Protein AF-A0A6L9SI20-F1 (afdb_monomer)

Organism: NCBI:txid1981512

Structure (mmCIF, N/CA/C/O backbone):
data_AF-A0A6L9SI20-F1
#
_entry.id   AF-A0A6L9SI20-F1
#
loop_
_atom_site.group_PDB
_a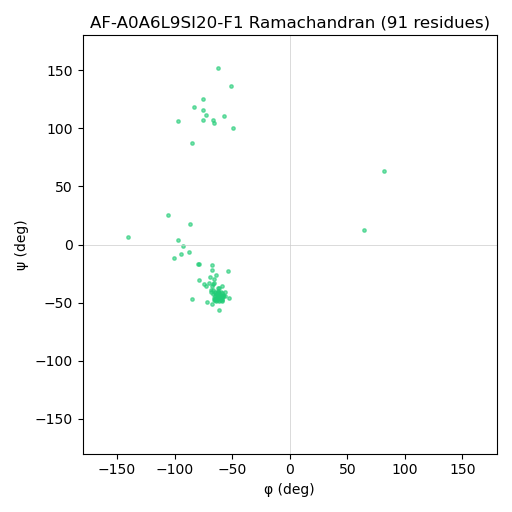tom_site.id
_atom_site.type_symbol
_atom_site.label_atom_id
_atom_site.label_alt_id
_atom_site.label_comp_id
_atom_site.label_asym_id
_atom_site.label_entity_id
_atom_site.label_seq_id
_atom_site.pdbx_PDB_ins_code
_atom_site.Cartn_x
_atom_site.Cartn_y
_atom_site.Cartn_z
_atom_site.occupancy
_atom_site.B_iso_or_equiv
_atom_site.auth_seq_id
_atom_site.auth_comp_id
_atom_site.auth_asym_id
_atom_site.auth_atom_id
_atom_site.pdbx_PDB_model_num
ATOM 1 N N . MET A 1 1 ? -53.012 18.820 7.495 1.00 45.19 1 MET A N 1
ATOM 2 C CA . MET A 1 1 ? -52.002 18.380 6.504 1.00 45.19 1 MET A CA 1
ATOM 3 C C . MET A 1 1 ? -50.659 18.176 7.208 1.00 45.19 1 MET A C 1
ATOM 5 O O . MET A 1 1 ? -49.960 19.146 7.467 1.00 45.19 1 MET A O 1
ATOM 9 N N . GLN A 1 2 ? -50.331 16.940 7.600 1.00 45.88 2 GLN A N 1
ATOM 10 C CA . GLN A 1 2 ? -49.046 16.598 8.230 1.00 45.88 2 GLN A CA 1
ATOM 11 C C . GLN A 1 2 ? -47.982 16.377 7.147 1.00 45.88 2 GLN A C 1
ATOM 13 O O . GLN A 1 2 ? -48.120 15.483 6.317 1.00 45.88 2 GLN A O 1
ATOM 18 N N . ARG A 1 3 ? -46.916 17.187 7.148 1.00 47.94 3 ARG A N 1
ATOM 19 C CA . ARG A 1 3 ? -45.742 16.968 6.292 1.00 47.94 3 ARG A CA 1
ATOM 20 C C . ARG A 1 3 ? -44.909 15.821 6.868 1.00 47.94 3 ARG A C 1
ATOM 22 O O . ARG A 1 3 ? -44.239 15.974 7.885 1.00 47.94 3 ARG A O 1
ATOM 29 N N . SER A 1 4 ? -44.948 14.676 6.201 1.00 54.84 4 SER A N 1
ATOM 30 C CA . SER A 1 4 ? -44.069 13.534 6.439 1.00 54.84 4 SER A CA 1
ATOM 31 C C . SER A 1 4 ? -42.624 1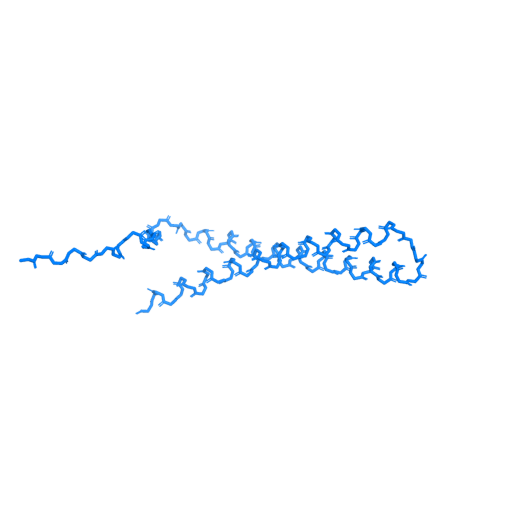3.891 6.070 1.00 54.84 4 SER A C 1
ATOM 33 O O . SER A 1 4 ? -42.292 14.003 4.893 1.00 54.84 4 SER A O 1
ATOM 35 N N . SER A 1 5 ? -41.757 14.075 7.066 1.00 58.81 5 SER A N 1
ATOM 36 C CA . SER A 1 5 ? -40.314 14.290 6.875 1.00 58.81 5 SER A CA 1
ATOM 37 C C . SER A 1 5 ? -39.615 12.987 6.442 1.00 58.81 5 SER A C 1
ATOM 39 O O . SER A 1 5 ? -39.473 12.087 7.274 1.00 58.81 5 SER A O 1
ATOM 41 N N . PRO A 1 6 ? -39.095 12.856 5.202 1.00 55.47 6 PRO A N 1
ATOM 42 C CA . PRO A 1 6 ? -38.608 11.575 4.675 1.00 55.47 6 PRO A CA 1
ATOM 43 C C . PRO A 1 6 ? -37.140 11.256 5.029 1.00 55.47 6 PRO A C 1
ATOM 45 O O . PRO A 1 6 ? -36.514 10.399 4.417 1.00 55.47 6 PRO A O 1
ATOM 48 N N . ARG A 1 7 ? -36.535 11.919 6.024 1.00 56.94 7 ARG A N 1
ATOM 49 C CA . ARG A 1 7 ? -35.069 11.897 6.229 1.00 56.94 7 ARG A CA 1
ATOM 50 C C . ARG A 1 7 ? -34.565 11.042 7.399 1.00 56.94 7 ARG A C 1
ATOM 52 O O . ARG A 1 7 ? -33.489 11.307 7.924 1.00 56.94 7 ARG A O 1
ATOM 59 N N . ARG A 1 8 ? -35.306 10.015 7.829 1.00 55.81 8 ARG A N 1
ATOM 60 C CA . ARG A 1 8 ? -34.850 9.102 8.905 1.00 55.81 8 ARG A CA 1
ATOM 61 C C . ARG A 1 8 ? -34.155 7.821 8.432 1.00 55.81 8 ARG A C 1
ATOM 63 O O . ARG A 1 8 ? -33.551 7.151 9.257 1.00 55.81 8 ARG A O 1
ATOM 70 N N . TRP A 1 9 ? -34.148 7.525 7.133 1.00 54.62 9 TRP A N 1
ATOM 71 C CA . TRP A 1 9 ? -33.540 6.299 6.592 1.00 54.62 9 TRP A CA 1
ATOM 72 C C . TRP A 1 9 ? -32.008 6.355 6.447 1.00 54.62 9 TRP A C 1
ATOM 74 O O . TRP A 1 9 ? -31.362 5.317 6.359 1.00 54.62 9 TRP A O 1
ATOM 84 N N . PHE A 1 10 ? -31.400 7.547 6.484 1.00 54.16 10 PHE A N 1
ATOM 85 C CA . PHE A 1 10 ? -29.938 7.700 6.396 1.00 54.16 10 PHE A CA 1
ATOM 86 C C . PHE A 1 10 ? -29.201 7.607 7.739 1.00 54.16 10 PHE A C 1
ATOM 88 O O . PHE A 1 10 ? -27.971 7.569 7.757 1.00 54.16 10 PHE A O 1
ATOM 95 N N . ARG A 1 11 ? -29.907 7.525 8.874 1.00 53.56 11 ARG A N 1
ATOM 96 C CA . ARG A 1 11 ? -29.262 7.197 10.150 1.00 53.56 11 ARG A CA 1
ATOM 97 C C . ARG A 1 11 ? -29.159 5.684 10.261 1.00 53.56 11 ARG A C 1
ATOM 99 O O . ARG A 1 11 ? -30.029 5.039 10.837 1.00 53.56 11 ARG A O 1
ATOM 106 N N . ARG A 1 12 ? -28.072 5.119 9.719 1.00 53.56 12 ARG A N 1
ATOM 107 C CA . ARG A 1 12 ? -27.618 3.797 10.171 1.00 53.56 12 ARG A CA 1
ATOM 108 C C . ARG A 1 12 ? -27.520 3.843 11.701 1.00 53.56 12 ARG A C 1
ATOM 110 O O . ARG A 1 12 ? -27.016 4.846 12.213 1.00 53.56 12 ARG A O 1
ATOM 117 N N . PRO A 1 13 ? -27.989 2.813 12.421 1.00 50.62 13 PRO A N 1
ATOM 118 C CA . PRO A 1 13 ? -27.788 2.734 13.855 1.00 50.62 13 PRO A CA 1
ATOM 119 C C . PRO A 1 13 ? -26.285 2.802 14.111 1.00 50.62 13 PRO A C 1
ATOM 121 O O . PRO A 1 13 ? -25.511 1.925 13.729 1.00 50.62 13 PRO A O 1
ATOM 124 N N . GLU A 1 14 ? -25.858 3.912 14.694 1.00 57.78 14 GLU A N 1
ATOM 125 C CA . GLU A 1 14 ? -24.538 4.037 15.276 1.00 57.78 14 GLU A CA 1
ATOM 126 C C . GLU A 1 14 ? -24.535 3.066 16.442 1.00 57.78 14 GLU A C 1
ATOM 128 O O . GLU A 1 14 ? -25.214 3.312 17.436 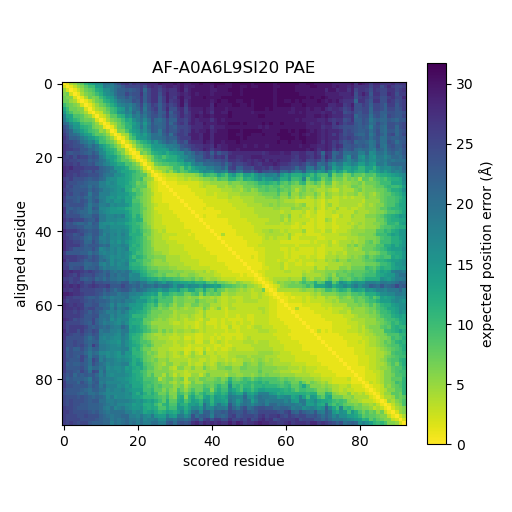1.00 57.78 14 GLU A O 1
ATOM 133 N N . GLY A 1 15 ? -23.867 1.924 16.260 1.00 45.53 15 GLY A N 1
ATOM 134 C CA . GLY A 1 15 ? 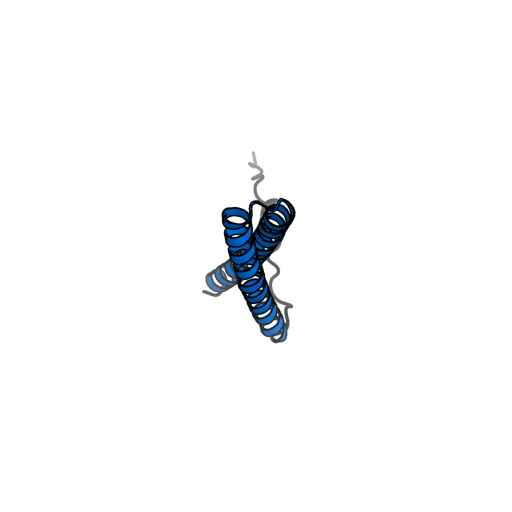-23.750 0.882 17.270 1.00 45.53 15 GLY A CA 1
ATOM 135 C C . GLY A 1 15 ? -23.311 1.499 18.591 1.00 45.53 15 GLY A C 1
ATOM 136 O O . GLY A 1 15 ? -22.144 1.841 18.779 1.00 45.53 15 GLY A O 1
ATOM 137 N N . ARG A 1 16 ? -24.276 1.702 19.486 1.00 54.22 16 ARG A N 1
ATOM 138 C CA . ARG A 1 16 ? -24.058 2.191 20.837 1.00 54.22 16 ARG A CA 1
ATOM 139 C C . ARG A 1 16 ? -24.015 0.959 21.729 1.00 54.22 16 ARG A C 1
ATOM 141 O O . ARG A 1 16 ? -25.043 0.353 21.995 1.00 54.22 16 ARG A O 1
ATOM 148 N N . GLY A 1 17 ? -22.806 0.627 22.173 1.00 51.94 17 GLY A N 1
ATOM 149 C CA . GLY A 1 17 ? -22.583 0.082 23.510 1.00 51.94 17 GLY A CA 1
ATOM 150 C C . GLY A 1 17 ? -22.816 -1.411 23.724 1.00 51.94 17 GLY A C 1
ATOM 151 O O . GLY A 1 17 ? -23.617 -1.763 24.577 1.00 51.94 17 GLY A O 1
ATOM 152 N N . THR A 1 18 ? -22.038 -2.272 23.063 1.00 50.91 18 THR A N 1
ATOM 153 C CA . THR A 1 18 ? -21.691 -3.613 23.596 1.00 50.91 18 THR A CA 1
ATOM 154 C C . THR A 1 18 ? -20.238 -4.024 23.330 1.00 50.91 18 THR A C 1
ATOM 156 O O . THR A 1 18 ? -19.861 -5.151 23.635 1.00 50.91 18 THR A O 1
ATOM 159 N N . GLU A 1 19 ? -19.382 -3.148 22.787 1.00 49.03 19 GLU A N 1
ATOM 160 C CA . GLU A 1 19 ? -17.995 -3.530 22.497 1.00 49.03 19 GLU A CA 1
ATOM 161 C C . GLU A 1 19 ? -17.166 -3.593 23.796 1.00 49.03 19 GLU A C 1
ATOM 163 O O . GLU A 1 19 ? -16.994 -2.563 24.460 1.00 49.03 19 GLU A O 1
ATOM 168 N N . PRO A 1 20 ? -16.656 -4.778 24.195 1.00 50.81 20 PRO A N 1
ATOM 169 C CA . PRO A 1 20 ? -15.863 -4.927 25.410 1.00 50.81 20 PRO A CA 1
ATOM 170 C C . PRO A 1 20 ? -14.587 -4.087 25.313 1.00 50.81 20 PRO A C 1
ATOM 172 O O . PRO A 1 20 ? -14.039 -3.889 24.231 1.00 50.81 20 PRO A O 1
ATOM 175 N N . TRP A 1 21 ? -14.053 -3.628 26.448 1.00 49.94 21 TRP A N 1
ATOM 176 C CA . TRP A 1 21 ? -12.817 -2.828 26.513 1.00 49.94 21 TRP A CA 1
ATOM 177 C C . TRP A 1 21 ? -11.618 -3.482 25.799 1.00 49.94 21 TRP A C 1
ATOM 179 O O . TRP A 1 21 ? -10.716 -2.781 25.333 1.00 49.94 21 TRP A O 1
ATOM 189 N N . ASN A 1 22 ? -11.649 -4.808 25.626 1.00 51.75 22 ASN A N 1
ATOM 190 C CA . ASN A 1 22 ? -10.670 -5.571 24.855 1.00 51.75 22 ASN A CA 1
ATOM 191 C C . ASN A 1 22 ? -10.716 -5.287 23.329 1.00 51.75 22 ASN A C 1
ATOM 193 O O . ASN A 1 22 ? -9.735 -5.504 22.628 1.00 51.75 22 ASN A O 1
ATOM 197 N N . ALA A 1 23 ? -11.792 -4.696 22.797 1.00 52.69 23 ALA A N 1
ATOM 198 C CA . ALA A 1 23 ? -11.895 -4.272 21.395 1.00 52.69 23 ALA A CA 1
ATOM 199 C C . ALA A 1 23 ? -10.951 -3.100 21.045 1.00 52.69 23 ALA A C 1
ATOM 201 O O . ALA A 1 23 ? -10.554 -2.928 19.888 1.00 52.69 23 ALA A O 1
ATOM 202 N N . ARG A 1 24 ? -10.511 -2.313 22.044 1.00 55.31 24 ARG A N 1
ATOM 203 C CA . ARG A 1 24 ? -9.490 -1.267 21.838 1.00 55.31 24 ARG A CA 1
ATOM 204 C C . ARG A 1 24 ? -8.126 -1.843 21.451 1.00 55.31 24 ARG A C 1
ATOM 206 O O . ARG A 1 24 ? -7.388 -1.146 20.750 1.00 55.31 24 ARG A O 1
ATOM 213 N N . SER A 1 25 ? -7.782 -3.060 21.891 1.00 60.97 25 SER A N 1
ATOM 214 C CA . SER A 1 25 ? -6.500 -3.701 21.554 1.00 60.97 25 SER A CA 1
ATOM 215 C C . SER A 1 25 ? -6.495 -4.139 20.088 1.00 60.97 25 SER A C 1
ATOM 217 O O . SER A 1 25 ? -5.632 -3.710 19.328 1.00 60.97 25 SER A O 1
ATOM 219 N N . VAL A 1 26 ? -7.546 -4.840 19.652 1.00 70.31 26 VAL A N 1
ATOM 220 C CA . VAL A 1 26 ? -7.726 -5.327 18.275 1.00 70.31 26 VAL A CA 1
ATOM 221 C C . VAL A 1 26 ? -7.667 -4.186 17.262 1.00 70.31 26 VAL A C 1
ATOM 223 O O . VAL A 1 26 ? -7.032 -4.300 16.215 1.00 70.31 26 VAL A O 1
ATOM 226 N N . TYR A 1 27 ? -8.282 -3.049 17.582 1.00 70.38 27 TYR A N 1
ATOM 227 C CA . TYR A 1 27 ? -8.260 -1.876 16.718 1.00 70.38 27 TYR A CA 1
ATOM 228 C C . TYR A 1 27 ? -6.850 -1.265 16.585 1.00 70.38 27 TYR A C 1
ATOM 230 O O . TYR A 1 27 ? -6.437 -0.904 15.482 1.00 70.38 27 TYR A O 1
ATOM 238 N N . ARG A 1 28 ? -6.084 -1.163 17.685 1.00 74.06 28 ARG A N 1
ATOM 239 C CA . ARG A 1 28 ? -4.687 -0.692 17.633 1.00 74.06 28 ARG A CA 1
ATOM 240 C C . ARG A 1 28 ? -3.818 -1.648 16.825 1.00 74.06 28 ARG A C 1
ATOM 242 O O . ARG A 1 28 ? -3.054 -1.181 15.989 1.00 74.06 28 ARG A O 1
ATOM 249 N N . THR A 1 29 ? -3.988 -2.953 17.021 1.00 80.19 29 THR A N 1
ATOM 250 C CA . THR A 1 29 ? -3.274 -3.984 16.261 1.00 80.19 29 THR A CA 1
ATOM 251 C C . THR A 1 29 ? -3.608 -3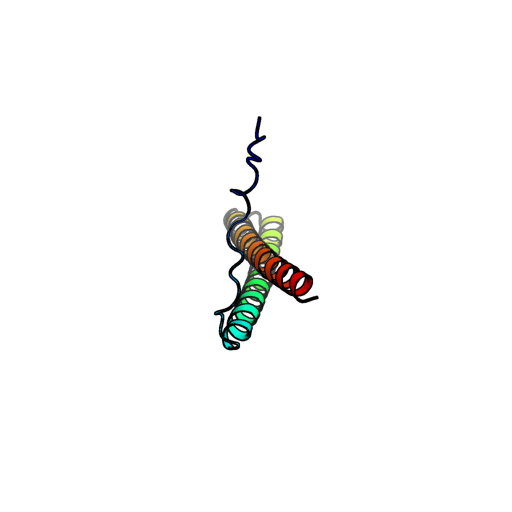.911 14.774 1.00 80.19 29 THR A C 1
ATOM 253 O O . THR A 1 29 ? -2.708 -3.988 13.949 1.00 80.19 29 THR A O 1
ATOM 256 N N . ARG A 1 30 ? -4.874 -3.670 14.407 1.00 82.06 30 ARG A N 1
ATOM 257 C CA . ARG A 1 30 ? -5.285 -3.476 13.007 1.00 82.06 30 ARG A CA 1
ATOM 258 C C . ARG A 1 30 ? -4.635 -2.257 12.358 1.00 82.06 30 ARG A C 1
ATOM 260 O O . ARG A 1 30 ? -4.161 -2.375 11.235 1.00 82.06 30 ARG A O 1
ATOM 267 N N . ILE A 1 31 ? -4.582 -1.113 13.049 1.00 81.81 31 ILE A N 1
ATOM 268 C CA . ILE A 1 31 ? -3.849 0.061 12.543 1.00 81.81 31 ILE A CA 1
ATOM 269 C C . ILE A 1 31 ? -2.364 -0.258 12.419 1.00 81.81 31 ILE A C 1
ATOM 271 O O . ILE A 1 31 ? -1.777 0.041 11.388 1.00 81.81 31 ILE A O 1
ATOM 275 N N . ALA A 1 32 ? -1.760 -0.849 13.450 1.00 82.38 32 ALA A N 1
ATOM 276 C CA . ALA A 1 32 ? -0.336 -1.160 13.451 1.00 82.38 32 ALA A CA 1
ATOM 277 C C . ALA A 1 32 ? 0.027 -2.093 12.290 1.00 82.38 32 ALA A C 1
ATOM 279 O O . ALA A 1 32 ? 0.979 -1.822 11.569 1.00 82.38 32 ALA A O 1
ATOM 280 N N . LEU A 1 33 ? -0.779 -3.129 12.052 1.00 87.19 33 LEU A N 1
ATOM 281 C CA . LEU A 1 33 ? -0.582 -4.064 10.951 1.00 87.19 33 LEU A CA 1
ATOM 282 C C . LEU A 1 33 ? -0.816 -3.408 9.584 1.00 87.19 33 LEU A C 1
ATOM 284 O O . LEU A 1 33 ? -0.063 -3.666 8.652 1.00 87.19 33 LEU A O 1
ATOM 288 N N . ALA A 1 34 ? -1.818 -2.533 9.462 1.00 84.81 34 ALA A N 1
ATOM 289 C CA . ALA A 1 34 ? -2.060 -1.777 8.235 1.00 84.81 34 ALA A CA 1
ATOM 290 C C . ALA A 1 34 ? -0.903 -0.810 7.928 1.00 84.81 34 ALA A C 1
ATOM 292 O O . ALA A 1 34 ? -0.415 -0.772 6.806 1.00 84.81 34 ALA A O 1
ATOM 293 N N . MET A 1 35 ? -0.407 -0.084 8.929 1.00 87.12 35 MET A N 1
ATOM 294 C CA . MET A 1 35 ? 0.755 0.796 8.780 1.00 87.12 35 MET A CA 1
ATOM 295 C C . MET A 1 35 ? 2.024 0.003 8.465 1.00 87.12 35 MET A C 1
ATOM 297 O O . MET A 1 35 ? 2.790 0.400 7.595 1.00 87.12 35 MET A O 1
ATOM 301 N N . PHE A 1 36 ? 2.228 -1.138 9.122 1.00 89.00 36 PHE A N 1
ATOM 302 C CA . PHE A 1 36 ? 3.351 -2.026 8.836 1.00 89.00 36 PHE A CA 1
ATOM 303 C C . PHE A 1 36 ? 3.299 -2.543 7.394 1.00 89.00 36 PHE A C 1
ATOM 305 O O . PHE A 1 36 ? 4.274 -2.414 6.660 1.00 89.00 36 PHE A O 1
ATOM 312 N N . GLY A 1 37 ? 2.141 -3.047 6.958 1.00 83.94 37 GLY A N 1
ATOM 313 C CA . GLY A 1 37 ? 1.927 -3.484 5.580 1.00 83.94 37 GLY A CA 1
ATOM 314 C C . GLY A 1 37 ? 2.143 -2.358 4.570 1.00 83.94 37 GLY A C 1
ATOM 315 O O . GLY A 1 37 ? 2.786 -2.583 3.551 1.00 83.94 37 GLY A O 1
ATOM 316 N N . PHE A 1 38 ? 1.688 -1.138 4.875 1.00 89.69 38 PHE A N 1
ATOM 317 C CA . PHE A 1 38 ? 1.930 0.040 4.042 1.00 89.69 38 PHE A CA 1
ATOM 318 C C . PHE A 1 38 ? 3.421 0.344 3.893 1.00 89.69 38 PHE A C 1
ATOM 320 O O . PHE A 1 38 ? 3.888 0.539 2.777 1.00 89.69 38 PHE A O 1
ATOM 327 N N . VAL A 1 39 ? 4.172 0.357 4.996 1.00 92.06 39 VAL A N 1
ATOM 328 C CA . VAL A 1 39 ? 5.608 0.663 4.973 1.00 92.06 39 VAL A CA 1
ATOM 329 C C . VAL A 1 39 ? 6.381 -0.408 4.211 1.00 92.06 39 VAL A C 1
ATOM 331 O O . VAL A 1 39 ? 7.173 -0.077 3.334 1.00 92.06 39 VAL A O 1
ATOM 334 N N . VAL A 1 40 ? 6.130 -1.688 4.498 1.00 93.00 40 VAL A N 1
ATOM 335 C CA . VAL A 1 40 ? 6.837 -2.797 3.842 1.00 93.00 40 VAL A CA 1
ATOM 336 C C . VAL A 1 40 ? 6.508 -2.848 2.351 1.00 93.00 40 VAL A C 1
ATOM 338 O O . VAL A 1 40 ? 7.418 -2.905 1.526 1.00 93.00 40 VAL A O 1
ATOM 341 N N . ALA A 1 41 ? 5.225 -2.775 1.988 1.00 89.19 41 ALA A N 1
ATOM 342 C CA . ALA A 1 41 ? 4.814 -2.784 0.589 1.00 89.19 41 ALA A CA 1
ATOM 343 C C . ALA A 1 41 ? 5.272 -1.514 -0.145 1.00 89.19 41 ALA A C 1
ATOM 345 O O . ALA A 1 41 ? 5.743 -1.603 -1.271 1.00 89.19 41 ALA A O 1
ATOM 346 N N . GLY A 1 42 ? 5.214 -0.342 0.490 1.00 89.25 42 GLY A N 1
ATOM 347 C CA . GLY A 1 42 ? 5.695 0.913 -0.089 1.00 89.25 42 GLY A CA 1
ATOM 348 C C . GLY A 1 42 ? 7.208 0.920 -0.326 1.00 89.25 42 GLY A C 1
ATOM 349 O O . GLY A 1 42 ? 7.665 1.356 -1.384 1.00 89.25 42 GLY A O 1
ATOM 350 N N . ALA A 1 43 ? 7.989 0.375 0.611 1.00 91.38 43 ALA A N 1
ATOM 351 C CA . ALA A 1 43 ? 9.432 0.211 0.449 1.00 91.38 43 ALA A CA 1
ATOM 352 C C . ALA A 1 43 ? 9.755 -0.770 -0.686 1.00 91.38 43 ALA A C 1
ATOM 354 O O . ALA A 1 43 ? 10.560 -0.448 -1.559 1.00 91.38 43 ALA A O 1
ATOM 355 N N . ALA A 1 44 ? 9.081 -1.925 -0.729 1.00 90.44 44 ALA A N 1
ATOM 356 C CA . ALA A 1 44 ? 9.235 -2.891 -1.814 1.00 90.44 44 ALA A CA 1
ATOM 357 C C . ALA A 1 44 ? 8.876 -2.272 -3.174 1.00 90.44 44 ALA A C 1
ATOM 359 O O . ALA A 1 44 ? 9.670 -2.359 -4.109 1.00 90.44 44 ALA A O 1
ATOM 360 N N . ALA A 1 45 ? 7.734 -1.581 -3.272 1.00 89.44 45 ALA A N 1
ATOM 361 C CA . ALA A 1 45 ? 7.305 -0.892 -4.487 1.00 89.44 45 ALA A CA 1
ATOM 362 C C . ALA A 1 45 ? 8.355 0.113 -4.972 1.00 89.44 45 ALA A C 1
ATOM 364 O O . ALA A 1 45 ? 8.689 0.127 -6.153 1.00 89.44 45 ALA A O 1
ATOM 365 N N . THR A 1 46 ? 8.918 0.905 -4.056 1.00 91.12 46 THR A N 1
ATOM 366 C CA . THR A 1 46 ? 9.972 1.881 -4.367 1.00 91.12 46 THR A CA 1
ATOM 367 C C . THR A 1 46 ? 11.234 1.200 -4.897 1.00 91.12 46 THR A C 1
ATOM 369 O O . THR A 1 46 ? 11.769 1.616 -5.921 1.00 91.12 46 THR A O 1
ATOM 372 N N . VAL A 1 47 ? 11.696 0.127 -4.249 1.00 91.56 47 VAL A N 1
ATOM 373 C CA . VAL A 1 47 ? 12.890 -0.615 -4.688 1.00 91.56 47 VAL A CA 1
ATOM 374 C C . VAL A 1 47 ? 12.683 -1.219 -6.075 1.00 91.56 47 VAL A C 1
ATOM 376 O O . VAL A 1 47 ? 13.553 -1.083 -6.934 1.00 91.56 47 VAL A O 1
ATOM 379 N N . PHE A 1 48 ? 11.533 -1.850 -6.318 1.00 88.62 48 PHE A N 1
ATOM 380 C CA . PHE A 1 48 ? 11.216 -2.421 -7.626 1.00 88.62 48 PHE A CA 1
ATOM 381 C C . PHE A 1 48 ? 11.029 -1.351 -8.699 1.00 88.62 48 PHE A C 1
ATOM 383 O O . PHE A 1 48 ? 11.469 -1.553 -9.823 1.00 88.62 48 PHE A O 1
ATOM 390 N N . ALA A 1 49 ? 10.459 -0.191 -8.366 1.00 86.12 49 ALA A N 1
ATOM 391 C CA . ALA A 1 49 ? 10.355 0.925 -9.300 1.00 86.12 49 ALA A CA 1
ATOM 392 C C . ALA A 1 49 ? 11.741 1.448 -9.702 1.00 86.12 49 ALA A C 1
ATOM 394 O O . ALA A 1 49 ? 12.006 1.625 -10.886 1.00 86.12 49 ALA A O 1
ATOM 395 N N . ILE A 1 50 ? 12.651 1.627 -8.737 1.00 91.31 50 ILE A N 1
ATOM 396 C CA . ILE A 1 50 ? 14.035 2.043 -9.011 1.00 91.31 50 ILE A CA 1
ATOM 397 C C . ILE A 1 50 ? 14.755 0.994 -9.868 1.00 91.31 50 ILE A C 1
ATOM 399 O O . ILE A 1 50 ? 15.422 1.349 -10.835 1.00 91.31 50 ILE A O 1
ATOM 403 N N . ARG A 1 51 ? 14.596 -0.301 -9.562 1.00 88.44 51 ARG A N 1
ATOM 404 C CA . ARG A 1 51 ? 15.163 -1.382 -10.386 1.00 88.44 51 ARG A CA 1
ATOM 405 C C . ARG A 1 51 ? 14.588 -1.405 -11.795 1.00 88.44 51 ARG A C 1
ATOM 407 O O . ARG A 1 51 ? 15.347 -1.511 -12.745 1.00 88.44 51 ARG A O 1
ATOM 414 N N . ALA A 1 52 ? 13.279 -1.231 -11.943 1.00 88.12 52 ALA A N 1
ATOM 415 C CA . ALA A 1 52 ? 12.636 -1.160 -13.249 1.00 88.12 52 ALA A CA 1
ATOM 416 C C . ALA A 1 52 ? 13.157 0.020 -14.083 1.00 88.12 52 ALA A C 1
ATOM 418 O O . ALA A 1 52 ? 13.326 -0.121 -15.290 1.00 88.12 52 ALA A O 1
ATOM 419 N N . LEU A 1 53 ? 13.438 1.161 -13.445 1.00 87.50 53 LEU A N 1
ATOM 420 C CA . LEU A 1 53 ? 14.014 2.332 -14.109 1.00 87.50 53 LEU A CA 1
ATOM 421 C C . LEU A 1 53 ? 15.476 2.120 -14.530 1.00 87.50 53 LEU A C 1
ATOM 423 O O . LEU A 1 53 ? 15.878 2.655 -15.558 1.00 87.50 53 LEU A O 1
ATOM 427 N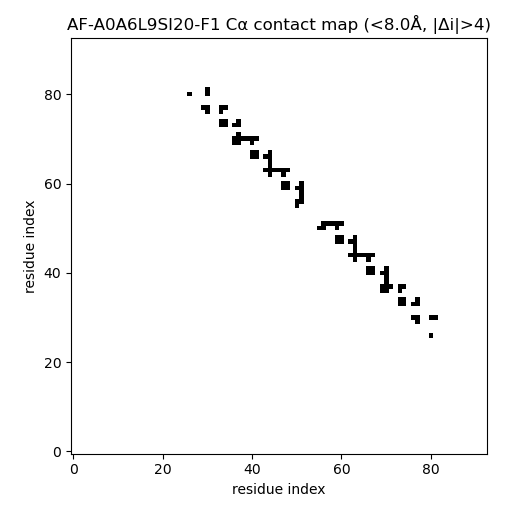 N . ASN A 1 54 ? 16.254 1.350 -13.764 1.00 88.62 54 ASN A N 1
ATOM 428 C CA . ASN A 1 54 ? 17.669 1.094 -14.056 1.00 88.62 54 ASN A CA 1
ATOM 429 C C . ASN A 1 54 ? 17.879 -0.064 -15.043 1.00 88.62 54 ASN A C 1
ATOM 431 O O . ASN A 1 54 ? 18.637 0.072 -15.997 1.00 88.62 54 ASN A O 1
ATOM 435 N N . ASP A 1 55 ? 17.200 -1.190 -14.823 1.00 85.12 55 ASP A N 1
ATOM 436 C CA . ASP A 1 55 ? 17.441 -2.443 -15.546 1.00 85.12 55 ASP A CA 1
ATOM 437 C C . ASP A 1 55 ? 16.408 -2.692 -16.659 1.00 85.12 55 ASP A C 1
ATOM 439 O O . ASP A 1 55 ? 16.567 -3.612 -17.463 1.00 85.12 55 ASP A O 1
ATOM 443 N N . GLY A 1 56 ? 15.314 -1.919 -16.703 1.00 76.12 56 GLY A N 1
ATOM 444 C CA . GLY A 1 56 ? 14.271 -2.023 -17.732 1.00 76.12 56 GLY A CA 1
ATOM 445 C C . GLY A 1 56 ? 13.503 -3.350 -17.738 1.00 76.12 56 GLY A C 1
ATOM 446 O O . GLY A 1 56 ? 12.800 -3.655 -18.703 1.00 76.12 56 GLY A O 1
ATOM 447 N N . ARG A 1 57 ? 13.638 -4.180 -16.693 1.00 83.75 57 ARG A N 1
ATOM 448 C CA . ARG A 1 57 ? 13.026 -5.512 -16.661 1.00 83.75 57 ARG A CA 1
ATOM 449 C C . ARG A 1 57 ? 11.519 -5.391 -16.403 1.00 83.75 57 ARG A C 1
ATOM 451 O O . ARG A 1 57 ? 11.118 -4.874 -15.360 1.00 83.75 57 ARG A O 1
ATOM 458 N N . PRO A 1 58 ? 10.662 -5.958 -17.271 1.00 82.94 58 PRO A N 1
ATOM 459 C CA . PRO A 1 58 ? 9.209 -5.836 -17.130 1.00 82.94 58 PRO A CA 1
ATOM 460 C C . PRO A 1 58 ? 8.671 -6.496 -15.850 1.00 82.94 58 PRO A C 1
ATOM 462 O O . PRO A 1 58 ? 7.643 -6.078 -15.317 1.00 82.94 58 PRO A O 1
ATOM 465 N N . ALA A 1 59 ? 9.381 -7.499 -15.321 1.00 84.94 59 ALA A N 1
ATOM 466 C CA . ALA A 1 59 ? 9.045 -8.139 -14.051 1.00 84.94 59 ALA A CA 1
ATOM 467 C C . ALA A 1 59 ? 9.119 -7.164 -12.861 1.00 84.94 59 ALA A C 1
ATOM 469 O O . ALA A 1 59 ? 8.263 -7.216 -11.978 1.00 84.94 59 ALA A O 1
ATOM 470 N N . ASP A 1 60 ? 10.088 -6.244 -12.861 1.00 84.81 60 ASP A N 1
ATOM 471 C CA . ASP A 1 60 ? 10.260 -5.268 -11.783 1.00 84.81 60 ASP A CA 1
ATOM 472 C C . 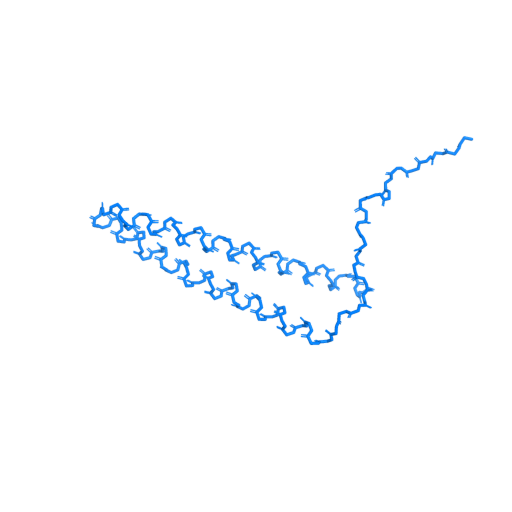ASP A 1 60 ? 9.168 -4.193 -11.837 1.00 84.81 60 ASP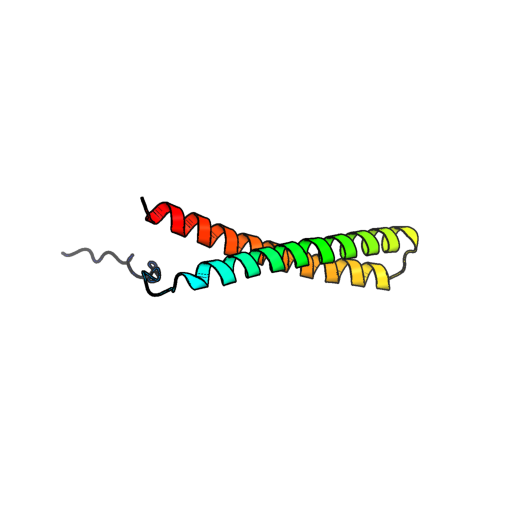 A C 1
ATOM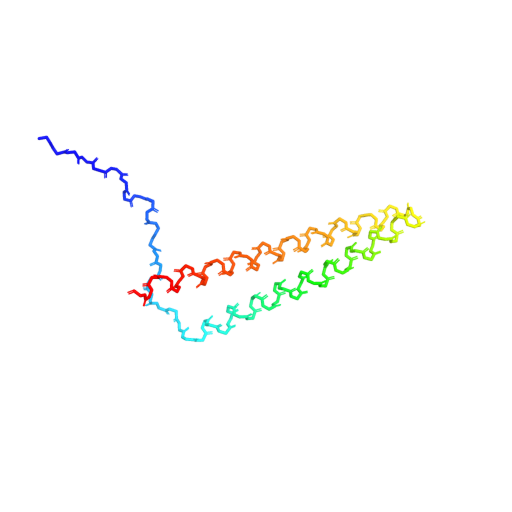 474 O O . ASP A 1 60 ? 8.631 -3.799 -10.802 1.00 84.81 60 ASP A O 1
ATOM 478 N N . THR A 1 61 ? 8.740 -3.788 -13.038 1.00 85.31 61 THR A N 1
ATOM 479 C CA . THR A 1 61 ? 7.575 -2.907 -13.209 1.00 85.31 61 THR A CA 1
ATOM 480 C C . THR A 1 61 ? 6.303 -3.568 -12.676 1.00 85.31 61 THR A C 1
ATOM 482 O O . THR A 1 61 ? 5.547 -2.944 -11.931 1.00 85.31 61 THR A O 1
ATOM 485 N N . GLY A 1 62 ? 6.083 -4.846 -13.005 1.00 86.31 62 GLY A N 1
ATOM 486 C CA . GLY A 1 62 ? 4.944 -5.614 -12.498 1.00 86.31 62 GLY A CA 1
ATOM 487 C C . GLY A 1 62 ? 4.945 -5.710 -10.970 1.00 86.31 62 GLY A C 1
ATOM 488 O O . GLY A 1 62 ? 3.929 -5.435 -10.330 1.00 86.31 62 GLY A O 1
ATOM 489 N N . ALA A 1 63 ? 6.099 -6.021 -10.375 1.00 84.62 63 ALA A N 1
ATOM 490 C CA . ALA A 1 63 ? 6.260 -6.074 -8.925 1.00 84.62 63 ALA A CA 1
ATOM 491 C C . ALA A 1 63 ? 5.991 -4.710 -8.266 1.00 84.62 63 ALA A C 1
ATOM 493 O O . ALA A 1 63 ? 5.241 -4.640 -7.290 1.00 84.62 63 ALA A O 1
ATOM 494 N N . ALA A 1 64 ? 6.531 -3.620 -8.821 1.00 87.88 64 ALA A N 1
ATOM 495 C CA . ALA A 1 64 ? 6.323 -2.267 -8.308 1.00 87.88 64 ALA A CA 1
ATOM 496 C C . ALA A 1 64 ? 4.836 -1.884 -8.264 1.00 87.88 64 ALA A C 1
ATOM 498 O O . ALA A 1 64 ? 4.360 -1.361 -7.254 1.00 87.88 64 ALA A O 1
ATOM 499 N N . VAL A 1 65 ? 4.084 -2.202 -9.322 1.00 90.56 65 VAL A N 1
ATOM 500 C CA . VAL A 1 65 ? 2.638 -1.945 -9.387 1.00 90.56 65 VAL A CA 1
ATOM 501 C C . VAL A 1 65 ? 1.887 -2.761 -8.335 1.00 90.56 65 VAL A C 1
ATOM 503 O O . VAL A 1 65 ? 1.089 -2.199 -7.586 1.00 90.56 65 VAL A O 1
ATOM 506 N N . VAL A 1 66 ? 2.160 -4.065 -8.226 1.00 91.69 66 VAL A N 1
ATOM 507 C CA . VAL A 1 66 ? 1.491 -4.943 -7.250 1.00 91.69 66 VAL A CA 1
ATOM 508 C C . VAL A 1 66 ? 1.718 -4.448 -5.822 1.00 91.69 66 VAL A C 1
ATOM 510 O O . VAL A 1 66 ? 0.761 -4.276 -5.063 1.00 91.69 66 VAL A O 1
ATOM 513 N N . PHE A 1 67 ? 2.966 -4.155 -5.456 1.00 89.56 67 PHE A N 1
ATOM 514 C CA . PHE A 1 67 ? 3.279 -3.636 -4.127 1.00 89.56 67 PHE A CA 1
ATOM 515 C C . PHE A 1 67 ? 2.701 -2.235 -3.892 1.00 89.56 67 PHE A C 1
ATOM 517 O O . PHE A 1 67 ? 2.239 -1.951 -2.786 1.00 89.56 67 PHE A O 1
ATOM 524 N N . GLY A 1 68 ? 2.632 -1.388 -4.923 1.00 86.38 68 GLY A N 1
ATOM 525 C CA . GLY A 1 68 ? 1.952 -0.094 -4.852 1.00 86.38 68 GLY A CA 1
ATOM 526 C C . GLY A 1 68 ? 0.452 -0.227 -4.560 1.00 86.38 68 GLY A C 1
ATOM 527 O O . GLY A 1 68 ? -0.089 0.513 -3.733 1.00 86.38 68 GLY A O 1
ATOM 528 N N . VAL A 1 69 ? -0.225 -1.214 -5.158 1.00 92.44 69 VAL A N 1
ATOM 529 C CA . VAL A 1 69 ? -1.638 -1.514 -4.865 1.00 92.44 69 VAL A CA 1
ATOM 530 C C . VAL A 1 69 ? -1.800 -2.005 -3.426 1.00 92.44 69 VAL A C 1
ATOM 532 O O . VAL A 1 69 ? -2.667 -1.507 -2.707 1.00 92.44 69 VAL A O 1
ATOM 535 N N . ILE A 1 70 ? -0.946 -2.927 -2.972 1.00 89.62 70 ILE A N 1
ATOM 536 C CA . ILE A 1 70 ? -0.977 -3.439 -1.592 1.00 89.62 70 ILE A CA 1
ATOM 537 C C . ILE A 1 70 ? -0.777 -2.297 -0.588 1.00 89.62 70 ILE A C 1
ATOM 539 O O . ILE A 1 70 ? -1.543 -2.183 0.372 1.00 89.62 70 ILE A O 1
ATOM 543 N N . ALA A 1 71 ? 0.196 -1.414 -0.832 1.00 87.06 71 ALA A N 1
ATOM 544 C CA . ALA A 1 71 ? 0.418 -0.224 -0.019 1.00 87.06 71 ALA A CA 1
ATOM 545 C C . ALA A 1 71 ? -0.833 0.671 0.003 1.00 87.06 71 ALA A C 1
ATOM 547 O O . ALA A 1 71 ? -1.313 1.048 1.070 1.00 87.06 71 ALA A O 1
ATOM 548 N N . SER A 1 72 ? -1.436 0.937 -1.155 1.00 87.44 72 SER A N 1
ATOM 549 C CA . SER A 1 72 ? -2.651 1.755 -1.252 1.00 87.44 72 SER A CA 1
ATOM 550 C C . SER A 1 72 ? -3.809 1.175 -0.431 1.00 87.44 72 SER A C 1
ATOM 552 O O . SER A 1 72 ? -4.451 1.895 0.335 1.00 87.44 72 SER A O 1
ATOM 554 N N . VAL A 1 73 ? -4.046 -0.138 -0.514 1.00 89.81 73 VAL A N 1
ATOM 555 C CA . VAL A 1 73 ? -5.082 -0.824 0.277 1.00 89.81 73 VAL A CA 1
ATOM 556 C C . VAL A 1 73 ? -4.785 -0.728 1.775 1.00 89.81 73 VAL A C 1
ATOM 558 O O . VAL A 1 73 ? -5.683 -0.440 2.571 1.00 89.81 73 VAL A O 1
ATOM 561 N N . ALA A 1 74 ? -3.527 -0.930 2.167 1.00 85.81 74 ALA A N 1
ATOM 562 C CA . ALA A 1 74 ? -3.099 -0.830 3.555 1.00 85.81 74 ALA A CA 1
ATOM 563 C C . ALA A 1 74 ? -3.304 0.591 4.116 1.00 85.81 74 ALA A C 1
ATOM 565 O O . ALA A 1 74 ? -3.830 0.750 5.221 1.00 85.81 74 ALA A O 1
ATOM 566 N N . LEU A 1 75 ? -2.997 1.622 3.323 1.00 85.00 75 LEU A N 1
ATOM 567 C CA . LEU A 1 75 ? -3.226 3.022 3.675 1.00 85.00 75 LEU A CA 1
ATOM 568 C C . LEU A 1 75 ? -4.719 3.342 3.812 1.00 85.00 75 LEU A C 1
ATOM 570 O O . LEU A 1 75 ? -5.129 3.926 4.814 1.00 85.00 75 LEU A O 1
ATOM 574 N N . ILE A 1 76 ? -5.551 2.916 2.854 1.00 86.31 76 ILE A N 1
ATOM 575 C CA . ILE A 1 76 ? -7.010 3.100 2.918 1.00 86.31 76 ILE A CA 1
ATOM 576 C C . ILE A 1 76 ? -7.566 2.450 4.185 1.00 86.31 76 ILE A C 1
ATOM 578 O O . ILE A 1 76 ? -8.361 3.064 4.897 1.00 86.31 76 ILE A O 1
ATOM 582 N N . ASN A 1 77 ? -7.123 1.234 4.508 1.00 85.00 77 ASN A N 1
ATOM 583 C CA . ASN A 1 77 ? -7.543 0.553 5.725 1.00 85.00 77 ASN A CA 1
ATOM 584 C C . ASN A 1 77 ? -7.130 1.350 6.974 1.00 85.00 77 ASN A C 1
ATOM 586 O O . ASN A 1 77 ? -7.965 1.601 7.842 1.00 85.00 77 ASN A O 1
ATOM 590 N N . ALA A 1 78 ? -5.886 1.835 7.042 1.00 79.56 78 ALA A N 1
ATOM 591 C CA . ALA A 1 78 ? -5.421 2.676 8.145 1.00 79.56 78 ALA A CA 1
ATOM 592 C C . ALA A 1 78 ? -6.257 3.964 8.294 1.00 79.56 78 ALA A C 1
ATOM 594 O O . ALA A 1 78 ? -6.638 4.317 9.413 1.00 79.56 78 ALA A O 1
ATOM 595 N N . VAL A 1 79 ? -6.613 4.623 7.185 1.00 82.94 79 VAL A N 1
ATOM 596 C CA . VAL A 1 79 ? -7.445 5.838 7.168 1.00 82.94 79 VAL A CA 1
ATOM 597 C C . VAL A 1 79 ? -8.877 5.546 7.612 1.00 82.94 79 VAL A C 1
ATOM 599 O O . VAL A 1 79 ? -9.378 6.210 8.518 1.00 82.94 79 VAL A O 1
ATOM 602 N N . VAL A 1 80 ? -9.541 4.540 7.035 1.00 81.06 80 VAL A N 1
ATOM 603 C CA . VAL A 1 80 ? -10.924 4.162 7.392 1.00 81.06 80 VAL A CA 1
ATOM 604 C C . VAL A 1 80 ? -11.016 3.813 8.868 1.00 81.06 80 VAL A C 1
ATOM 606 O O . VAL A 1 80 ? -11.935 4.246 9.572 1.00 81.06 80 VAL A O 1
ATOM 609 N N . VAL A 1 81 ? -10.045 3.038 9.342 1.00 78.25 81 VAL A N 1
ATOM 610 C CA . VAL A 1 81 ? -9.931 2.681 10.743 1.00 78.25 81 VAL A CA 1
ATOM 611 C C . VAL A 1 81 ? -9.749 3.979 11.534 1.00 78.25 81 VAL A C 1
ATOM 613 O O . VAL A 1 81 ? -10.617 4.282 12.356 1.00 78.25 81 VAL A O 1
ATOM 616 N N . GLY A 1 82 ? -8.741 4.809 11.245 1.00 76.81 82 GLY A N 1
ATOM 617 C CA . GLY A 1 82 ? -8.449 6.075 11.938 1.00 76.81 82 GLY A CA 1
ATOM 618 C C . GLY A 1 82 ? -9.628 7.056 12.035 1.00 76.81 82 GLY A C 1
ATOM 619 O O . GLY A 1 82 ? -9.934 7.552 13.124 1.00 76.81 82 GLY A O 1
ATOM 620 N N . VAL A 1 83 ? -10.352 7.272 10.934 1.00 76.56 83 VAL A N 1
ATOM 621 C CA . VAL A 1 83 ? -11.537 8.146 10.869 1.00 76.56 83 VAL A CA 1
ATOM 622 C C . VAL A 1 83 ? -12.644 7.650 11.802 1.00 76.56 83 VAL A C 1
ATOM 624 O O . VAL A 1 83 ? -13.219 8.449 12.546 1.00 76.56 83 VAL A O 1
ATOM 627 N N . ARG A 1 84 ? -12.898 6.333 11.864 1.00 71.81 84 ARG A N 1
ATOM 628 C CA . ARG A 1 84 ? -13.892 5.762 12.797 1.00 71.81 84 ARG A CA 1
ATOM 629 C C . ARG A 1 84 ? -13.570 6.072 14.260 1.00 71.81 84 ARG A C 1
ATOM 631 O O . ARG A 1 84 ? -14.480 6.342 15.042 1.00 71.81 84 ARG A O 1
ATOM 638 N N . ARG A 1 85 ? -12.289 6.098 14.643 1.00 67.81 85 ARG A N 1
ATOM 639 C CA . ARG A 1 85 ? -11.875 6.448 16.015 1.00 67.81 85 ARG A CA 1
ATOM 640 C C . ARG A 1 85 ? -11.995 7.932 16.314 1.00 67.81 85 ARG A C 1
ATOM 642 O O . ARG A 1 85 ? -12.298 8.283 17.453 1.00 67.81 85 ARG A O 1
ATOM 649 N N . HIS A 1 86 ? -11.765 8.799 15.333 1.00 63.16 86 HIS A N 1
ATOM 650 C CA . HIS A 1 86 ? -11.992 10.231 15.517 1.00 63.16 86 HIS A CA 1
ATOM 651 C C . HIS A 1 86 ? -13.484 10.558 15.652 1.00 63.16 86 HIS A C 1
ATOM 653 O O . HIS A 1 86 ? -13.844 11.294 16.567 1.00 63.16 86 HIS A O 1
ATOM 659 N N . GLY A 1 87 ? -14.354 9.925 14.857 1.00 60.94 87 GLY A N 1
ATOM 660 C CA . GLY A 1 87 ? -15.810 10.083 14.973 1.00 60.94 87 GLY A CA 1
ATOM 661 C C . GLY A 1 87 ? -16.404 9.544 16.284 1.00 60.94 87 GLY A C 1
ATOM 662 O O . GLY A 1 87 ? -17.346 10.120 16.821 1.00 60.94 87 GLY A O 1
ATOM 663 N N . ALA A 1 88 ? -15.831 8.477 16.852 1.00 59.44 88 ALA A N 1
ATOM 664 C CA . ALA A 1 88 ? -16.260 7.954 18.153 1.00 59.44 88 ALA A CA 1
ATOM 665 C C . ALA A 1 88 ? -15.913 8.892 19.327 1.00 59.44 88 ALA A C 1
ATOM 667 O O . ALA A 1 88 ? -16.608 8.900 20.339 1.00 59.44 88 ALA A O 1
ATOM 668 N N . ARG A 1 89 ? -14.847 9.695 19.206 1.00 56.44 89 ARG A N 1
ATOM 669 C CA . ARG A 1 89 ? -14.410 10.629 20.258 1.00 56.44 89 ARG A CA 1
ATOM 670 C C . ARG A 1 89 ? -15.245 11.905 20.311 1.00 56.44 89 ARG A C 1
ATOM 672 O O . ARG A 1 89 ? -15.403 12.463 21.389 1.00 56.44 89 ARG A O 1
ATOM 679 N N . THR A 1 90 ? -15.784 12.359 19.183 1.00 55.50 90 THR A N 1
ATOM 680 C CA . THR A 1 90 ? -16.578 13.596 19.107 1.00 55.50 90 THR A CA 1
ATOM 681 C C . THR A 1 90 ? -18.017 13.445 19.600 1.00 55.50 90 THR A C 1
ATOM 683 O O . THR A 1 90 ? -18.626 14.453 19.926 1.00 55.50 90 THR A O 1
ATOM 686 N N . ARG A 1 91 ? -18.556 12.222 19.723 1.00 52.94 91 ARG A N 1
ATOM 687 C CA . ARG A 1 91 ? -19.890 11.958 20.317 1.00 52.94 91 ARG A CA 1
ATOM 688 C C . ARG A 1 91 ? -19.882 11.643 21.815 1.00 52.94 91 ARG A C 1
ATOM 690 O O . ARG A 1 91 ? -20.932 11.350 22.378 1.00 52.94 91 ARG A O 1
ATOM 697 N N . GLY A 1 92 ? -18.700 11.614 22.429 1.00 49.47 92 GLY A N 1
ATOM 698 C CA . GLY A 1 92 ? -18.524 11.375 23.865 1.00 49.47 92 GLY A CA 1
ATOM 699 C C . GLY A 1 92 ? -18.364 12.650 24.699 1.00 49.47 92 GLY A C 1
ATOM 700 O O . GLY A 1 92 ? -18.086 12.536 25.888 1.00 49.47 92 GLY A O 1
ATOM 701 N N . ARG A 1 93 ? -18.481 13.830 24.080 1.00 44.62 93 ARG A N 1
ATOM 702 C CA . ARG A 1 93 ? -18.642 15.130 24.744 1.00 44.62 93 ARG A CA 1
ATOM 703 C C . ARG A 1 93 ? -20.082 15.579 24.566 1.00 44.62 93 ARG A C 1
ATOM 705 O O . ARG A 1 93 ? -20.590 16.215 25.507 1.00 44.62 93 ARG A O 1
#

Secondary structure (DSSP, 8-state):
-------STT------S---TTHHHHHHHHHHHHHHHHHHHHHHHHHHHHHHHHH--HHHHHHHHHHHHHHHHHHHHHHHHHHHHHHHHHT--

Sequence (93 aa):
MQRSSPRRWFRRPEGRGTEPWNARSVYRTRIALAMFGFVVAGAAATVFAIRALNDGRPADTGAAVVFGVIASVALINAVVVGVRRHGARTRGR

Mean predicted aligned error: 13.11 Å

Foldseek 3Di:
DDDDDPPPPPPDPPDPDDDPPCVVVVLVVLLVVLVVLLVVLQVLLVVLVVCCVVVVDVVSVVSNVVSVVSNVVSVVSNVVSVVVVVVVVVVVD

InterPro domains:
  IPR045924 Protein of unknown function DUF6343 [PF19870] (17-82)

pLDDT: mean 73.8, std 16.11, range [44.62, 93.0]

Radius of gyration: 21.05 Å; Cα contacts (8 Å, |Δi|>4): 55; chains: 1; bounding box: 70×26×44 Å

Solvent-accessible surface area (backbone atoms only — not comparable to full-atom values): 5246 Å² total; per-residue (Å²): 137,84,82,81,78,87,76,68,80,80,64,68,82,74,86,79,83,82,79,56,81,68,53,61,53,57,54,50,52,50,38,52,52,20,49,48,44,20,51,54,24,40,51,50,12,51,54,24,41,54,46,21,71,74,70,65,42,68,67,29,46,52,49,15,51,53,23,42,49,52,14,51,53,20,47,52,50,32,47,57,52,51,52,55,56,55,59,58,58,69,74,74,113